Protein AF-A0A8T6UNV8-F1 (afdb_monomer_lite)

pLDDT: mean 81.03, std 13.66, range [55.44, 96.31]

Secondary structure (DSSP, 8-state):
-HHHHHHHHHHHHHHHHHHHHTS-----HHHHHHHHHHHHHHHHHHTT-HHHHHHHHHHHHHHHT-

Foldseek 3Di:
DVVVVVVVVVVVVVVVVVVVVVPDPPCVPLVVVLVVLVVQLVVCVVVVVVVSNVVSVVVNVVSVVD

Sequence (66 aa):
MKLVNEQLIRSAQSWINRVERKHQPKVDYHSELRDWVQHVILEAEKNNDFKKKDQFLTLLKDLDAT

Radius of gyration: 23.46 Å; chains: 1; bounding box: 59×17×49 Å

Structure (mmCIF, N/CA/C/O backbone):
data_AF-A0A8T6UNV8-F1
#
_entry.id   AF-A0A8T6UNV8-F1
#
loop_
_atom_site.group_PDB
_atom_site.id
_atom_site.type_symbol
_atom_site.label_atom_id
_atom_site.label_alt_id
_atom_site.label_comp_id
_atom_site.label_asym_id
_atom_site.label_entity_id
_atom_site.label_seq_id
_atom_site.pdbx_PDB_ins_code
_atom_site.Cartn_x
_atom_site.Cartn_y
_atom_site.Cartn_z
_atom_site.occupancy
_atom_site.B_iso_or_equiv
_atom_site.auth_seq_id
_atom_site.auth_comp_id
_atom_site.auth_asym_id
_atom_site.auth_atom_id
_atom_site.pdbx_PDB_model_num
ATOM 1 N N . MET A 1 1 ? 50.471 -5.421 -30.495 1.00 55.44 1 MET A N 1
ATOM 2 C CA . MET A 1 1 ? 49.638 -4.228 -30.209 1.00 55.44 1 MET A CA 1
ATOM 3 C C . MET A 1 1 ? 48.170 -4.380 -30.632 1.00 55.44 1 MET A C 1
ATOM 5 O O . MET A 1 1 ? 47.321 -3.953 -29.870 1.00 55.44 1 MET A O 1
ATOM 9 N N . LYS A 1 2 ? 47.829 -4.991 -31.786 1.00 57.00 2 LYS A N 1
ATOM 10 C CA . LYS A 1 2 ? 46.416 -5.160 -32.217 1.00 57.00 2 LYS A CA 1
ATOM 11 C C . LYS A 1 2 ? 45.597 -6.135 -31.349 1.00 57.00 2 LYS A C 1
ATOM 13 O O . LYS A 1 2 ? 44.504 -5.787 -30.925 1.00 57.00 2 LYS A O 1
ATOM 18 N N . LEU A 1 3 ? 46.173 -7.290 -31.001 1.00 61.22 3 LEU A N 1
ATOM 19 C CA . LEU A 1 3 ? 45.499 -8.335 -30.210 1.00 61.22 3 LEU A CA 1
ATOM 20 C C . LEU A 1 3 ? 45.100 -7.868 -28.793 1.00 61.22 3 LEU A C 1
ATOM 22 O O . LEU A 1 3 ? 44.020 -8.178 -28.301 1.00 61.22 3 LEU A O 1
ATOM 26 N N . VAL A 1 4 ? 45.966 -7.073 -28.152 1.00 59.94 4 VAL A N 1
ATOM 27 C CA . VAL A 1 4 ? 45.724 -6.510 -26.810 1.00 59.94 4 VAL A CA 1
ATOM 28 C C . VAL A 1 4 ? 44.560 -5.516 -26.842 1.00 59.94 4 VAL A C 1
ATOM 30 O O . VAL A 1 4 ? 43.738 -5.517 -25.932 1.00 59.94 4 VAL A O 1
ATOM 33 N N . ASN A 1 5 ? 44.444 -4.728 -27.916 1.00 65.12 5 ASN A N 1
ATOM 34 C CA . ASN A 1 5 ? 43.342 -3.784 -28.102 1.00 65.12 5 ASN A CA 1
ATOM 35 C C . ASN A 1 5 ? 41.998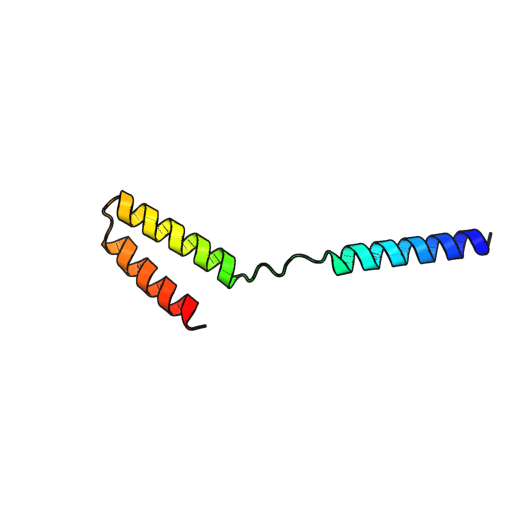 -4.498 -28.298 1.00 65.12 5 ASN A C 1
ATOM 37 O O . ASN A 1 5 ? 41.007 -4.107 -27.690 1.00 65.12 5 ASN A O 1
ATOM 41 N N . GLU A 1 6 ? 41.956 -5.574 -29.087 1.00 71.69 6 GLU A N 1
ATOM 42 C CA . GLU A 1 6 ? 40.730 -6.362 -29.293 1.00 71.69 6 GLU A CA 1
ATOM 43 C C . GLU A 1 6 ? 40.246 -7.033 -28.004 1.00 71.69 6 GLU A C 1
ATOM 45 O O . GLU A 1 6 ? 39.044 -7.072 -27.726 1.00 71.69 6 GLU A O 1
ATOM 50 N N . GLN A 1 7 ? 41.176 -7.521 -27.181 1.00 75.94 7 GLN A N 1
ATOM 51 C CA . GLN A 1 7 ? 40.843 -8.121 -25.894 1.00 75.94 7 GLN A CA 1
ATOM 52 C C . GLN A 1 7 ? 40.333 -7.079 -24.888 1.00 75.94 7 GLN A C 1
ATOM 54 O O . GLN A 1 7 ? 39.395 -7.362 -24.138 1.00 75.94 7 GLN A O 1
ATOM 59 N N . LEU A 1 8 ? 40.888 -5.864 -24.911 1.00 74.81 8 LEU A N 1
ATOM 60 C CA . LEU A 1 8 ? 40.417 -4.728 -24.113 1.00 74.81 8 LEU A CA 1
ATOM 61 C C . LEU A 1 8 ? 39.005 -4.295 -24.526 1.00 74.81 8 LEU A C 1
ATOM 63 O O . LEU A 1 8 ? 38.144 -4.128 -23.664 1.00 74.81 8 LEU A O 1
ATOM 67 N N . ILE A 1 9 ? 38.738 -4.212 -25.832 1.00 79.75 9 ILE A N 1
ATOM 68 C CA . ILE A 1 9 ? 37.418 -3.874 -26.385 1.00 79.75 9 ILE A CA 1
ATOM 69 C C . ILE A 1 9 ? 36.378 -4.936 -26.003 1.00 79.75 9 ILE A C 1
ATOM 71 O O . ILE A 1 9 ? 35.315 -4.593 -25.483 1.00 79.75 9 ILE A O 1
ATOM 75 N N . ARG A 1 10 ? 36.696 -6.229 -26.165 1.00 80.38 10 ARG A N 1
ATOM 76 C CA . ARG A 1 10 ? 35.803 -7.329 -25.752 1.00 80.38 10 ARG A CA 1
ATOM 77 C C . ARG A 1 10 ? 35.527 -7.323 -24.253 1.00 80.38 10 ARG A C 1
ATOM 79 O O . ARG A 1 10 ? 34.400 -7.583 -23.834 1.00 80.38 10 ARG A O 1
ATOM 86 N N . SER A 1 11 ? 36.543 -7.030 -23.447 1.00 78.81 11 SER A N 1
ATOM 87 C CA . SER A 1 11 ? 36.402 -6.966 -21.990 1.00 78.81 11 SER A CA 1
ATOM 88 C C . SER A 1 11 ? 35.525 -5.787 -21.572 1.00 78.81 11 SER A C 1
ATOM 90 O O . SER A 1 11 ? 34.637 -5.961 -20.740 1.00 78.81 11 SER A O 1
ATOM 92 N N . ALA A 1 12 ? 35.705 -4.622 -22.200 1.00 79.56 12 ALA A N 1
ATOM 93 C CA . ALA A 1 12 ? 34.870 -3.446 -21.980 1.00 79.56 12 ALA A CA 1
ATOM 94 C C . ALA A 1 12 ? 33.409 -3.707 -22.380 1.00 79.56 12 ALA A C 1
ATOM 96 O O . ALA A 1 12 ? 32.505 -3.458 -21.590 1.00 79.56 12 ALA A O 1
ATOM 97 N N . GLN A 1 13 ? 33.168 -4.307 -23.548 1.00 81.44 13 GLN A N 1
ATOM 98 C CA . GLN A 1 13 ? 31.822 -4.681 -24.002 1.00 81.44 13 GLN A CA 1
ATOM 99 C C . GLN A 1 13 ? 31.169 -5.724 -23.089 1.00 81.44 13 GLN A C 1
ATOM 101 O O . GLN A 1 13 ? 29.992 -5.611 -22.760 1.00 81.44 13 GLN A O 1
ATOM 106 N N . SER A 1 14 ? 31.926 -6.718 -22.614 1.00 82.62 14 SER A N 1
ATOM 107 C CA . SER A 1 14 ? 31.422 -7.691 -21.640 1.00 82.62 14 SER A CA 1
ATOM 108 C C . SER A 1 14 ? 31.043 -7.034 -20.312 1.00 82.62 14 SER A C 1
ATOM 110 O O . SER A 1 14 ? 30.084 -7.470 -19.675 1.00 82.62 14 SER A O 1
ATOM 112 N N . TRP A 1 15 ? 31.790 -6.025 -19.865 1.00 75.94 15 TRP A N 1
ATOM 113 C CA . TRP A 1 15 ? 31.473 -5.268 -18.655 1.00 75.94 15 TRP A CA 1
ATOM 114 C C . TRP A 1 15 ? 30.245 -4.379 -18.840 1.00 75.94 15 TRP A C 1
ATOM 116 O O . TRP A 1 15 ? 29.356 -4.415 -17.994 1.00 75.94 15 TRP A O 1
ATOM 126 N N . ILE A 1 16 ? 30.146 -3.668 -19.965 1.00 77.31 16 ILE A N 1
ATOM 127 C CA . ILE A 1 16 ? 28.980 -2.846 -20.316 1.00 77.31 16 ILE A CA 1
ATOM 128 C C . ILE A 1 16 ? 27.720 -3.717 -20.364 1.00 77.31 16 ILE A C 1
ATOM 130 O O . ILE A 1 16 ? 26.760 -3.421 -19.664 1.00 77.31 16 ILE A O 1
ATOM 134 N N . ASN A 1 17 ? 27.765 -4.867 -21.043 1.00 76.69 17 ASN A N 1
ATOM 135 C CA . ASN A 1 17 ? 26.641 -5.809 -21.106 1.00 76.69 17 ASN A CA 1
ATOM 136 C C . ASN A 1 17 ? 26.245 -6.362 -19.726 1.00 76.69 17 ASN A C 1
ATOM 138 O O . ASN A 1 17 ? 25.075 -6.647 -19.477 1.00 76.69 17 ASN A O 1
ATOM 142 N N . ARG A 1 18 ? 27.209 -6.553 -18.814 1.00 72.56 18 ARG A N 1
ATOM 143 C CA . ARG A 1 18 ? 26.925 -6.980 -17.433 1.00 72.56 18 ARG A CA 1
ATOM 144 C C . ARG A 1 18 ? 26.271 -5.868 -16.620 1.00 72.56 18 ARG A C 1
ATOM 146 O O . ARG A 1 18 ? 25.387 -6.170 -15.831 1.00 72.56 18 ARG A O 1
ATOM 153 N N . VAL A 1 19 ? 26.684 -4.617 -16.806 1.00 65.94 19 VAL A N 1
ATOM 154 C CA . VAL A 1 19 ? 26.096 -3.445 -16.136 1.00 65.94 19 VAL A CA 1
ATOM 155 C C . VAL A 1 19 ? 24.716 -3.107 -16.709 1.00 65.94 19 VAL A C 1
ATOM 157 O O . VAL A 1 19 ? 23.820 -2.744 -15.957 1.00 65.94 19 VAL A O 1
ATOM 160 N N . GLU A 1 20 ? 24.505 -3.304 -18.009 1.00 64.19 20 GLU A N 1
ATOM 161 C CA . GLU A 1 20 ? 23.212 -3.140 -18.678 1.00 64.19 20 GLU A CA 1
ATOM 162 C C . GLU A 1 20 ? 22.218 -4.234 -18.268 1.00 64.19 20 GLU A C 1
ATOM 164 O O . GLU A 1 20 ? 21.085 -3.934 -17.924 1.00 64.19 20 GLU A O 1
ATOM 169 N N . ARG A 1 21 ? 22.643 -5.500 -18.150 1.00 65.69 21 ARG A N 1
ATOM 170 C CA . ARG A 1 21 ? 21.798 -6.562 -17.553 1.00 65.69 21 ARG A CA 1
ATOM 171 C C . ARG A 1 21 ? 21.531 -6.364 -16.062 1.00 65.69 21 ARG A C 1
ATOM 173 O O . ARG A 1 21 ? 20.598 -6.952 -15.528 1.00 65.69 21 ARG A O 1
ATOM 180 N N . LYS A 1 22 ? 22.378 -5.579 -15.397 1.00 62.34 22 LYS A N 1
ATOM 181 C CA . LYS A 1 22 ? 22.218 -5.153 -14.006 1.00 62.34 22 LYS A CA 1
ATOM 182 C C . LYS A 1 22 ? 21.529 -3.787 -13.910 1.00 62.34 22 LYS A C 1
ATOM 184 O O . LYS A 1 22 ? 21.455 -3.263 -12.798 1.00 62.34 22 LYS A O 1
ATOM 189 N N . HIS A 1 23 ? 21.044 -3.210 -15.027 1.00 55.62 23 HIS A N 1
ATOM 190 C CA . HIS A 1 23 ? 20.118 -2.084 -14.948 1.00 55.62 23 HIS A CA 1
ATOM 191 C C . HIS A 1 23 ? 19.007 -2.486 -14.001 1.00 55.62 23 HIS A C 1
ATOM 193 O O . HIS A 1 23 ? 18.541 -3.625 -14.028 1.00 55.62 23 HIS A O 1
ATOM 199 N N . GLN A 1 24 ? 18.740 -1.541 -13.108 1.00 61.09 24 GLN A N 1
ATOM 200 C CA . GLN A 1 24 ? 18.021 -1.681 -11.859 1.00 61.09 24 GLN A CA 1
ATOM 201 C C . GLN A 1 24 ? 16.858 -2.665 -11.994 1.00 61.09 24 GLN A C 1
ATOM 203 O O . GLN A 1 24 ? 16.198 -2.661 -13.041 1.00 61.09 24 GLN A O 1
ATOM 208 N N . PRO A 1 25 ? 16.543 -3.455 -10.942 1.00 60.09 25 PRO A N 1
ATOM 209 C CA . PRO A 1 25 ? 15.191 -3.977 -10.867 1.00 60.09 25 PRO A CA 1
ATOM 210 C C . PRO A 1 25 ? 14.318 -2.762 -11.142 1.00 60.09 25 PRO A C 1
ATOM 212 O O . PRO A 1 25 ? 14.524 -1.722 -10.513 1.00 60.09 25 PRO A O 1
ATOM 215 N N . LYS A 1 26 ? 13.477 -2.831 -12.179 1.00 57.16 26 LYS A N 1
ATOM 216 C CA . LYS A 1 26 ? 12.383 -1.886 -12.328 1.00 57.16 26 LYS A CA 1
ATOM 217 C C . LYS A 1 26 ? 11.621 -2.076 -11.037 1.00 57.16 26 LYS A C 1
ATOM 219 O O . LYS A 1 26 ? 10.829 -3.009 -10.939 1.00 57.16 26 LYS A O 1
ATOM 224 N N . VAL A 1 27 ? 12.004 -1.329 -10.006 1.00 56.75 27 VAL A N 1
ATOM 225 C CA . VAL A 1 27 ? 11.237 -1.288 -8.796 1.00 56.75 27 VAL A CA 1
ATOM 226 C C . VAL A 1 27 ? 10.007 -0.599 -9.297 1.00 56.75 27 VAL A C 1
ATOM 228 O O . VAL A 1 27 ? 10.052 0.547 -9.749 1.00 56.75 27 VAL A O 1
ATOM 231 N N . ASP A 1 28 ? 8.989 -1.420 -9.469 1.00 68.44 28 ASP A N 1
ATOM 232 C CA . ASP A 1 28 ? 7.721 -0.950 -9.929 1.00 68.44 28 ASP A CA 1
ATOM 233 C C . ASP A 1 28 ? 7.328 0.123 -8.920 1.00 68.44 28 ASP A C 1
ATOM 235 O O . ASP A 1 28 ? 7.160 -0.155 -7.735 1.00 68.44 28 ASP A O 1
ATOM 239 N N . TYR A 1 29 ? 7.343 1.374 -9.370 1.00 67.31 29 TYR A N 1
ATOM 240 C CA . TYR A 1 29 ? 7.123 2.542 -8.527 1.00 67.31 29 TYR A CA 1
ATOM 241 C C . TYR A 1 29 ? 5.804 2.399 -7.750 1.00 67.31 29 TYR A C 1
ATOM 243 O O . TYR A 1 29 ? 5.695 2.831 -6.604 1.00 67.31 29 TYR A O 1
ATOM 251 N N . HIS A 1 30 ? 4.836 1.695 -8.347 1.00 73.44 30 HIS A N 1
ATOM 252 C CA . HIS A 1 30 ? 3.582 1.328 -7.707 1.00 73.44 30 HIS A CA 1
ATOM 253 C C . HIS A 1 30 ? 3.756 0.334 -6.552 1.00 73.44 30 HIS A C 1
ATOM 255 O O . HIS A 1 30 ? 3.062 0.458 -5.547 1.00 73.44 30 HIS A O 1
ATOM 261 N N . SER A 1 31 ? 4.705 -0.599 -6.638 1.00 81.69 31 SER A N 1
ATOM 262 C CA . SER A 1 31 ? 5.007 -1.569 -5.581 1.00 81.69 31 SER A CA 1
ATOM 263 C C . SER A 1 31 ? 5.611 -0.907 -4.332 1.00 81.69 31 SER A C 1
ATOM 265 O O . SER A 1 31 ? 5.118 -1.134 -3.231 1.00 81.69 31 SER A O 1
ATOM 267 N N . GLU A 1 32 ? 6.604 -0.020 -4.481 1.00 87.06 32 GLU A N 1
ATOM 268 C CA . GLU A 1 32 ? 7.170 0.733 -3.340 1.00 87.06 32 GLU A CA 1
ATOM 269 C C . GLU A 1 32 ? 6.129 1.639 -2.673 1.00 87.06 32 GLU A C 1
ATOM 271 O O . GLU A 1 32 ? 6.048 1.724 -1.444 1.00 87.06 32 GLU A O 1
ATOM 276 N N . LEU A 1 33 ? 5.306 2.308 -3.485 1.00 88.19 33 LEU A N 1
ATOM 277 C CA . LEU A 1 33 ? 4.243 3.165 -2.980 1.00 88.19 33 LEU A CA 1
ATOM 278 C C . LEU A 1 33 ? 3.183 2.353 -2.222 1.00 88.19 33 LEU A C 1
ATOM 280 O O . LEU A 1 33 ? 2.744 2.774 -1.151 1.00 88.19 33 LEU A O 1
ATOM 284 N N . ARG A 1 34 ? 2.800 1.179 -2.734 1.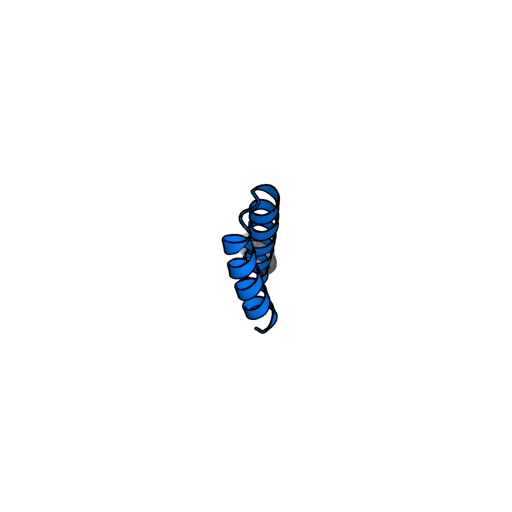00 89.75 34 ARG A N 1
ATOM 285 C CA . ARG A 1 34 ? 1.842 0.280 -2.079 1.00 89.75 34 ARG A CA 1
ATOM 286 C C . ARG A 1 34 ? 2.359 -0.200 -0.723 1.00 89.75 34 ARG A C 1
ATOM 288 O O . ARG A 1 34 ? 1.623 -0.114 0.261 1.00 89.75 34 ARG A O 1
ATOM 295 N N . ASP A 1 35 ? 3.612 -0.643 -0.655 1.00 91.19 35 ASP A N 1
ATOM 296 C CA . ASP A 1 35 ? 4.238 -1.103 0.591 1.00 91.19 35 ASP A CA 1
ATOM 297 C C . ASP A 1 35 ? 4.273 0.017 1.642 1.00 91.19 35 ASP A C 1
ATOM 299 O O . ASP A 1 35 ? 3.922 -0.184 2.811 1.00 91.19 35 ASP A O 1
ATOM 303 N N . TRP A 1 36 ? 4.614 1.236 1.216 1.00 94.19 36 TRP A N 1
ATOM 304 C CA . TRP A 1 36 ? 4.596 2.404 2.090 1.00 94.19 36 TRP A CA 1
ATOM 305 C C . TRP A 1 36 ? 3.183 2.727 2.604 1.00 94.19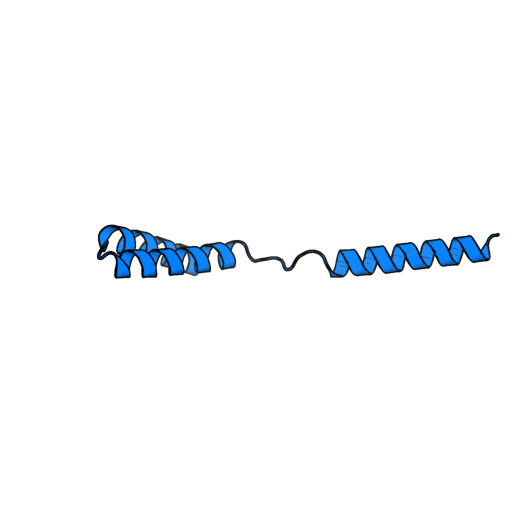 36 TRP A C 1
ATOM 307 O O . TRP A 1 36 ? 2.999 2.940 3.805 1.00 94.19 36 TRP A O 1
ATOM 317 N N . VAL A 1 37 ? 2.164 2.705 1.736 1.00 94.38 37 VAL A N 1
ATOM 318 C CA . VAL A 1 37 ? 0.761 2.943 2.128 1.00 94.38 37 VAL A CA 1
ATOM 319 C C . VAL A 1 37 ? 0.290 1.912 3.157 1.00 94.38 37 VAL A C 1
ATOM 321 O O . VAL A 1 37 ? -0.340 2.279 4.151 1.00 94.38 37 VAL A O 1
ATOM 324 N N . GLN A 1 38 ? 0.641 0.636 2.981 1.00 94.44 38 GLN A N 1
ATOM 325 C CA . GLN A 1 38 ? 0.315 -0.414 3.949 1.00 94.44 38 GLN A CA 1
ATOM 326 C C . GLN A 1 38 ? 0.952 -0.158 5.322 1.00 94.44 38 GLN A C 1
ATOM 328 O O . GLN A 1 38 ? 0.291 -0.331 6.349 1.00 94.44 38 GLN A O 1
ATOM 333 N N . HIS A 1 39 ? 2.207 0.299 5.369 1.00 96.31 39 HIS A N 1
ATOM 334 C CA . HIS A 1 39 ? 2.855 0.678 6.628 1.00 96.31 39 HIS A CA 1
ATOM 335 C C . HIS A 1 39 ? 2.147 1.840 7.330 1.00 96.31 39 HIS A C 1
ATOM 337 O O . HIS A 1 39 ? 1.915 1.774 8.539 1.00 96.31 39 HIS A O 1
ATOM 343 N N . VAL A 1 40 ? 1.731 2.865 6.584 1.00 95.50 40 VAL A N 1
ATOM 344 C CA . VAL A 1 40 ? 1.001 4.009 7.151 1.00 95.50 40 VAL A CA 1
ATOM 345 C C . VAL A 1 40 ? -0.359 3.592 7.718 1.00 95.50 40 VAL A C 1
ATOM 347 O O . VAL A 1 40 ? -0.755 4.094 8.771 1.00 95.50 40 VAL A O 1
ATOM 350 N N . ILE A 1 41 ? -1.059 2.653 7.074 1.00 96.31 41 ILE A N 1
ATOM 351 C CA . ILE A 1 41 ? -2.321 2.087 7.580 1.00 96.31 41 ILE A CA 1
ATOM 352 C C . ILE A 1 41 ? -2.100 1.387 8.927 1.00 96.31 41 ILE A C 1
ATOM 354 O O . ILE A 1 41 ? -2.844 1.641 9.875 1.00 96.31 41 ILE A O 1
ATOM 358 N N . LEU A 1 42 ? -1.064 0.547 9.031 1.00 95.50 42 LEU A N 1
ATOM 359 C CA . LEU A 1 42 ? -0.728 -0.157 10.275 1.00 95.50 42 LEU A CA 1
ATOM 360 C C . LEU A 1 42 ? -0.354 0.813 11.400 1.00 95.50 42 LEU A C 1
ATOM 362 O O . LEU A 1 42 ? -0.713 0.601 12.557 1.00 95.50 42 LEU A O 1
ATOM 366 N N . GLU A 1 43 ? 0.370 1.883 11.083 1.00 96.19 43 GLU A N 1
ATOM 367 C CA . GLU A 1 43 ? 0.739 2.900 12.064 1.00 96.19 43 GLU A CA 1
ATOM 368 C C . GLU A 1 43 ? -0.465 3.740 12.509 1.00 96.19 43 GLU A C 1
ATOM 370 O O . GLU A 1 43 ? -0.615 4.024 13.697 1.00 96.19 43 GLU A O 1
ATOM 375 N N . ALA A 1 44 ? -1.369 4.084 11.589 1.00 95.31 44 ALA A N 1
ATOM 376 C CA . ALA A 1 44 ? -2.625 4.752 11.917 1.00 95.31 44 ALA A CA 1
ATOM 377 C C . ALA A 1 44 ? -3.503 3.886 12.834 1.00 95.31 44 ALA A C 1
ATOM 379 O O . ALA A 1 44 ? -4.059 4.388 13.809 1.00 95.31 44 ALA A O 1
ATOM 380 N N . GLU A 1 45 ? -3.570 2.577 12.578 1.00 94.62 45 GLU A N 1
ATOM 381 C CA . GLU A 1 45 ? -4.280 1.622 13.430 1.00 94.62 45 GLU A CA 1
ATOM 382 C C . GLU A 1 45 ? -3.670 1.525 14.833 1.00 94.62 45 GLU A C 1
ATOM 384 O O . GLU A 1 45 ? -4.396 1.628 15.820 1.00 94.62 45 GLU A O 1
ATOM 389 N N . LYS A 1 46 ? -2.338 1.426 14.944 1.00 96.31 46 LYS A N 1
ATOM 390 C CA . LYS A 1 46 ? -1.637 1.443 16.242 1.00 96.31 46 LYS A CA 1
ATOM 391 C C . LYS A 1 46 ? -1.899 2.721 17.039 1.00 96.31 46 LYS A C 1
ATOM 393 O O . LYS A 1 46 ? -1.990 2.669 18.262 1.00 96.31 46 LYS A O 1
ATOM 398 N N . ASN A 1 47 ? -2.030 3.852 16.350 1.00 96.31 47 ASN A N 1
ATOM 399 C CA . ASN A 1 47 ? -2.258 5.161 16.958 1.00 96.31 47 ASN A CA 1
ATOM 400 C C . ASN A 1 47 ? -3.749 5.500 17.154 1.00 96.31 47 ASN A C 1
ATOM 402 O O . ASN A 1 47 ? -4.057 6.606 17.593 1.00 96.31 47 ASN A O 1
ATOM 406 N N . ASN A 1 48 ? -4.675 4.578 16.851 1.00 95.19 48 ASN A N 1
ATOM 407 C CA . ASN A 1 48 ? -6.129 4.810 16.842 1.00 95.19 48 ASN A CA 1
ATOM 408 C C . ASN A 1 48 ? -6.573 6.004 15.962 1.00 95.19 48 ASN A C 1
ATOM 410 O O . ASN A 1 48 ? -7.634 6.591 16.181 1.00 95.19 48 ASN A O 1
ATOM 414 N N . ASP A 1 49 ? -5.785 6.367 14.945 1.00 95.94 49 ASP A N 1
ATOM 415 C CA . ASP A 1 49 ? -6.121 7.416 13.978 1.00 95.94 49 ASP A CA 1
ATOM 416 C C . ASP A 1 49 ? -6.939 6.821 12.821 1.00 95.94 49 ASP A C 1
ATOM 418 O O . ASP A 1 49 ? -6.459 6.594 11.706 1.00 95.94 49 ASP A O 1
ATOM 422 N N . PHE A 1 50 ? -8.210 6.529 13.105 1.00 92.44 50 PHE A N 1
ATOM 423 C CA . PHE A 1 50 ? -9.120 5.901 12.142 1.00 92.44 50 PHE A CA 1
ATOM 424 C C . PHE A 1 50 ? -9.417 6.788 10.930 1.00 92.44 50 PHE A C 1
ATOM 426 O O . PHE A 1 50 ? -9.622 6.277 9.832 1.00 92.44 50 PHE A O 1
ATOM 433 N N . LYS A 1 51 ? -9.376 8.116 11.096 1.00 94.25 51 LYS A N 1
ATOM 434 C CA . LYS A 1 51 ? -9.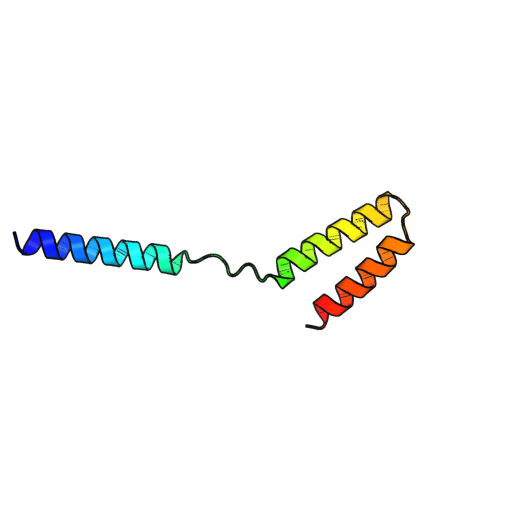558 9.053 9.982 1.00 94.25 51 LYS A CA 1
ATOM 435 C C . LYS A 1 51 ? -8.428 8.899 8.971 1.00 94.25 51 LYS A C 1
ATOM 437 O O . LYS A 1 51 ? -8.684 8.803 7.772 1.00 94.25 51 LYS A O 1
ATOM 442 N N . LYS A 1 52 ? -7.184 8.858 9.453 1.00 91.81 52 LYS A N 1
ATOM 443 C CA . LYS A 1 52 ? -6.016 8.628 8.605 1.00 91.81 52 LYS A CA 1
ATOM 444 C C . LYS A 1 52 ? -6.075 7.236 7.976 1.00 91.81 52 LYS A C 1
ATOM 446 O O . LYS A 1 52 ? -5.895 7.117 6.768 1.00 91.81 52 LYS A O 1
ATOM 451 N N . LYS A 1 53 ? -6.418 6.200 8.749 1.00 94.12 53 LYS A N 1
ATOM 452 C CA . LYS A 1 53 ? -6.592 4.828 8.241 1.00 94.12 53 LYS A CA 1
ATOM 453 C C . LYS A 1 53 ? -7.549 4.768 7.042 1.00 94.12 53 LYS A C 1
ATOM 455 O O . LYS A 1 53 ? -7.173 4.225 6.007 1.00 94.12 53 LYS A O 1
ATOM 460 N N . ASP A 1 54 ? -8.735 5.366 7.144 1.00 94.31 54 ASP A N 1
ATOM 461 C CA . ASP A 1 54 ? -9.737 5.350 6.066 1.00 94.31 54 ASP A CA 1
ATOM 462 C C . ASP A 1 54 ? -9.273 6.092 4.803 1.00 94.31 54 ASP A C 1
ATOM 464 O O . ASP A 1 54 ? -9.520 5.640 3.679 1.00 94.31 54 ASP A O 1
ATOM 468 N N . GLN A 1 55 ? -8.545 7.201 4.968 1.00 94.31 55 GLN A N 1
ATOM 469 C CA . GLN A 1 55 ? -7.951 7.930 3.844 1.00 94.31 55 GLN A CA 1
ATOM 470 C C . GLN A 1 55 ? -6.942 7.061 3.084 1.00 94.31 55 GLN A C 1
ATOM 472 O O . GLN A 1 55 ? -7.011 6.963 1.858 1.00 94.31 55 GLN A O 1
ATOM 477 N N . PHE A 1 56 ? -6.041 6.385 3.799 1.00 94.62 56 PHE A N 1
ATOM 478 C CA . PHE A 1 56 ? -5.032 5.530 3.172 1.00 94.62 56 PHE A CA 1
ATOM 479 C C . PHE A 1 56 ? -5.607 4.209 2.645 1.00 94.62 56 PHE A C 1
ATOM 481 O O . PHE A 1 56 ? -5.107 3.696 1.649 1.00 94.62 56 PHE A O 1
ATOM 488 N N . LEU A 1 57 ? -6.696 3.689 3.224 1.00 9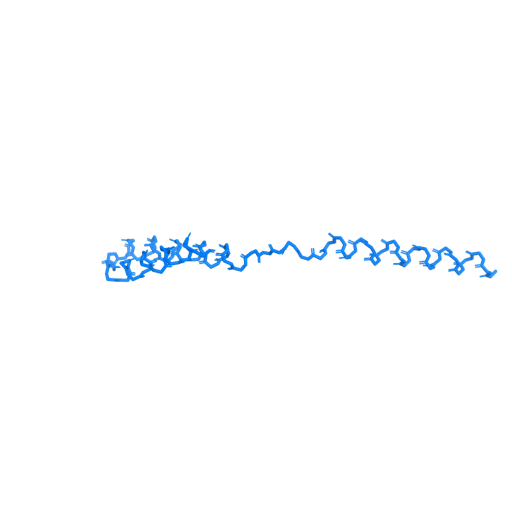4.38 57 LEU A N 1
ATOM 489 C CA . LEU A 1 57 ? -7.439 2.558 2.654 1.00 94.38 57 LEU A CA 1
ATOM 490 C C . LEU A 1 57 ? -8.084 2.906 1.309 1.00 94.38 57 LEU A C 1
ATOM 492 O O . LEU A 1 57 ? -8.147 2.055 0.424 1.00 94.38 57 LEU A O 1
ATOM 496 N N . THR A 1 58 ? -8.563 4.140 1.152 1.00 93.69 58 THR A N 1
ATOM 497 C CA . THR A 1 58 ? -9.098 4.622 -0.130 1.00 93.69 58 THR A CA 1
ATOM 498 C C . THR A 1 58 ? -7.977 4.725 -1.163 1.00 93.69 58 THR A C 1
ATOM 500 O O . THR A 1 58 ? -8.096 4.161 -2.244 1.00 93.69 58 THR A O 1
ATOM 503 N N . LEU A 1 59 ? -6.843 5.323 -0.781 1.00 91.12 59 LEU A N 1
ATOM 504 C CA . LEU A 1 59 ? -5.656 5.416 -1.635 1.00 91.12 59 LEU A CA 1
ATOM 505 C C . LEU A 1 59 ? -5.120 4.039 -2.062 1.00 91.12 59 LEU A C 1
ATOM 507 O O . LEU A 1 59 ? -4.712 3.867 -3.206 1.00 91.12 59 LEU A O 1
ATOM 511 N N . LEU A 1 60 ? -5.134 3.049 -1.161 1.00 91.62 60 LEU A N 1
ATOM 512 C CA . LEU A 1 60 ? -4.700 1.687 -1.474 1.00 91.62 60 LEU A CA 1
ATOM 513 C C . LEU A 1 60 ? -5.591 1.039 -2.544 1.00 91.62 60 LEU A C 1
ATOM 515 O O . LEU A 1 60 ? -5.079 0.396 -3.451 1.00 91.62 60 LEU A O 1
ATOM 519 N N . LYS A 1 61 ? -6.912 1.248 -2.484 1.00 90.56 61 LYS A N 1
ATOM 520 C CA . LYS A 1 61 ? -7.840 0.739 -3.509 1.00 90.56 61 LYS A CA 1
ATOM 521 C C . LYS A 1 61 ? -7.586 1.359 -4.880 1.00 90.56 61 LYS A C 1
ATOM 523 O O . LYS A 1 61 ? -7.655 0.645 -5.874 1.00 90.56 61 LYS A O 1
ATOM 528 N N . ASP A 1 62 ? -7.283 2.653 -4.926 1.00 89.00 62 ASP A N 1
ATOM 529 C CA . ASP A 1 62 ? -6.984 3.347 -6.183 1.00 89.00 62 ASP A CA 1
ATOM 530 C C . ASP A 1 62 ? -5.671 2.835 -6.801 1.00 89.00 62 ASP A C 1
ATOM 532 O O . ASP A 1 62 ? -5.594 2.614 -8.010 1.00 89.00 62 ASP A O 1
ATOM 536 N N . LEU A 1 63 ? -4.658 2.566 -5.967 1.00 85.56 63 LEU A N 1
ATOM 537 C CA . LEU A 1 63 ? -3.389 1.967 -6.397 1.00 85.56 63 LEU A CA 1
ATOM 538 C C . LEU A 1 63 ? -3.550 0.532 -6.910 1.00 85.56 63 LEU A C 1
ATOM 540 O O . LEU A 1 63 ? -2.829 0.135 -7.818 1.00 85.56 63 LEU A O 1
ATOM 544 N N . ASP A 1 64 ? -4.489 -0.230 -6.350 1.00 81.94 64 ASP A N 1
ATOM 545 C CA . ASP A 1 64 ? -4.779 -1.609 -6.755 1.00 81.94 64 ASP A CA 1
ATOM 546 C C . ASP A 1 64 ? -5.617 -1.696 -8.042 1.00 81.94 64 ASP A C 1
ATOM 548 O O . ASP A 1 64 ?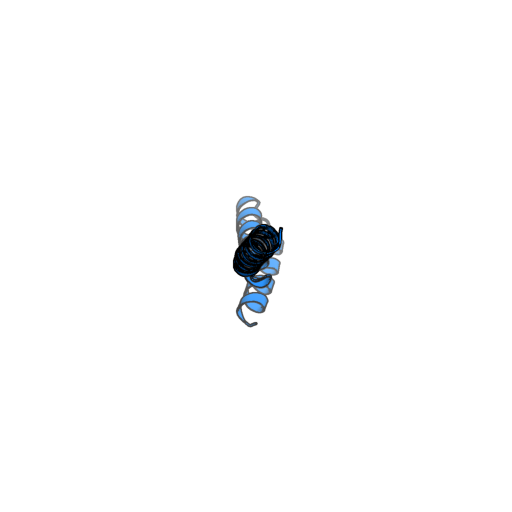 -5.661 -2.751 -8.675 1.00 81.94 64 ASP A O 1
ATOM 552 N N . ALA A 1 65 ? -6.299 -0.608 -8.411 1.00 77.25 65 ALA A N 1
ATOM 553 C CA . ALA A 1 65 ? -7.135 -0.512 -9.606 1.00 77.25 65 ALA A CA 1
ATOM 554 C C . ALA A 1 65 ? -6.368 -0.061 -10.866 1.00 77.25 65 ALA A C 1
ATOM 556 O O . ALA A 1 65 ? -6.965 -0.018 -11.945 1.00 77.25 65 ALA A O 1
ATOM 557 N N . THR A 1 66 ? -5.086 0.295 -10.721 1.00 58.66 66 THR A N 1
ATOM 558 C CA . THR A 1 66 ? -4.189 0.733 -11.806 1.00 58.66 66 THR A CA 1
ATOM 559 C C . THR A 1 66 ? -3.376 -0.441 -12.341 1.00 58.66 66 THR A C 1
ATOM 561 O O . THR A 1 66 ? -3.205 -0.517 -13.579 1.00 58.66 66 THR A O 1
#